Protein AF-A0A931WIM0-F1 (afdb_monomer_lite)

Secondary structure (DSSP, 8-state):
----PPP-PPPPP--SSHHHHHHHHH---HHHHHHHHHHHHHHHHHHTSS-HHHHHHHHHHHHHHHHHHHHHHHHHHHHHHHHHHTT--------

Radius of gyration: 20.3 Å; chains: 1; bounding box: 60×24×53 Å

Structure (mmCIF, N/CA/C/O backbone):
data_AF-A0A931WIM0-F1
#
_entry.id   AF-A0A931WIM0-F1
#
loop_
_atom_site.group_PDB
_atom_site.id
_atom_site.type_symbol
_atom_site.label_atom_id
_atom_site.label_alt_id
_atom_site.label_comp_id
_atom_site.label_asym_id
_atom_site.label_entity_id
_atom_site.label_seq_id
_atom_site.pdbx_PDB_ins_code
_atom_site.Cartn_x
_atom_site.Cartn_y
_atom_site.Cartn_z
_atom_site.occupancy
_atom_site.B_iso_or_equiv
_atom_site.auth_seq_id
_atom_site.auth_comp_id
_atom_site.auth_asym_id
_atom_site.auth_atom_id
_atom_site.pdbx_PDB_model_num
ATOM 1 N N . MET A 1 1 ? -42.847 -0.702 34.420 1.00 48.34 1 MET A N 1
ATOM 2 C CA . MET A 1 1 ? -41.570 -0.098 33.978 1.00 48.34 1 MET A CA 1
ATOM 3 C C . MET A 1 1 ? -41.542 -0.081 32.454 1.00 48.34 1 MET A C 1
ATOM 5 O O . MET A 1 1 ? -41.649 -1.159 31.877 1.00 48.34 1 MET A O 1
ATOM 9 N N . PRO A 1 2 ? -41.486 1.080 31.781 1.00 48.91 2 PRO A N 1
ATOM 10 C CA . PRO A 1 2 ? -41.401 1.117 30.325 1.00 48.91 2 PRO A CA 1
ATOM 11 C C . PRO A 1 2 ? -39.959 0.842 29.869 1.00 48.91 2 PRO A C 1
ATOM 13 O O . PRO A 1 2 ? -39.008 1.402 30.409 1.00 48.91 2 PRO A O 1
ATOM 16 N N . LYS A 1 3 ? -39.802 -0.062 28.895 1.00 56.25 3 LYS A N 1
ATOM 17 C CA . LYS A 1 3 ? -38.517 -0.416 28.278 1.00 56.25 3 LYS A CA 1
ATOM 18 C C . LYS A 1 3 ? -38.050 0.750 27.399 1.00 56.25 3 LYS A C 1
ATOM 20 O O . LYS A 1 3 ? -38.751 1.108 26.452 1.00 56.25 3 LYS A O 1
ATOM 25 N N . LEU A 1 4 ? -36.892 1.331 27.718 1.00 51.72 4 LEU A N 1
ATOM 26 C CA . LEU A 1 4 ? -36.204 2.319 26.882 1.00 51.72 4 LEU A CA 1
ATOM 27 C C . LEU A 1 4 ? -35.922 1.685 25.514 1.00 51.72 4 LEU A C 1
ATOM 29 O O . LEU A 1 4 ? -35.187 0.703 25.413 1.00 51.72 4 LEU A O 1
ATOM 33 N N . LYS A 1 5 ? -36.570 2.209 24.471 1.00 54.62 5 LYS A N 1
ATOM 34 C CA . LYS A 1 5 ? -36.261 1.864 23.084 1.00 54.62 5 LYS A CA 1
ATOM 35 C C . LYS A 1 5 ? -34.863 2.406 22.808 1.00 54.62 5 LYS A C 1
ATOM 37 O O . LYS A 1 5 ? -34.644 3.598 22.980 1.00 54.62 5 LYS A O 1
ATOM 42 N N . ALA A 1 6 ? -33.931 1.530 22.444 1.00 60.56 6 ALA A N 1
ATOM 43 C CA . ALA A 1 6 ? -32.624 1.955 21.969 1.00 60.56 6 ALA A CA 1
ATOM 44 C C . ALA A 1 6 ? -32.832 2.877 20.761 1.00 60.56 6 ALA A C 1
ATOM 46 O O . ALA A 1 6 ? -33.505 2.484 19.804 1.00 60.56 6 ALA A O 1
ATOM 47 N N . ASP A 1 7 ? -32.308 4.099 20.837 1.00 58.62 7 ASP A N 1
ATOM 48 C CA . ASP A 1 7 ? -32.362 5.043 19.727 1.00 58.62 7 ASP A CA 1
ATOM 49 C C . ASP A 1 7 ? -31.746 4.403 18.473 1.00 58.62 7 ASP A C 1
ATOM 51 O O . ASP A 1 7 ? -30.715 3.722 18.569 1.00 58.62 7 ASP A O 1
ATOM 55 N N . PRO A 1 8 ? -32.362 4.571 17.289 1.00 56.69 8 PRO A N 1
ATOM 56 C CA . PRO A 1 8 ? -31.809 4.037 16.059 1.00 56.69 8 PRO A CA 1
ATOM 57 C C . PRO A 1 8 ? -30.455 4.704 15.822 1.00 56.69 8 PRO A C 1
ATOM 59 O O . PRO A 1 8 ? -30.364 5.912 15.599 1.00 56.69 8 PRO A O 1
ATOM 62 N N . LYS A 1 9 ? -29.390 3.901 15.906 1.00 56.34 9 LYS A N 1
ATOM 63 C CA . LYS A 1 9 ? -28.024 4.317 15.583 1.00 56.34 9 LYS A CA 1
ATOM 64 C C . LYS A 1 9 ? -28.069 4.989 14.201 1.00 56.34 9 LYS A C 1
ATOM 66 O O . LYS A 1 9 ? -28.624 4.378 13.284 1.00 56.34 9 LYS A O 1
ATOM 71 N N . PRO A 1 10 ? -27.570 6.230 14.048 1.00 50.41 10 PRO A N 1
ATOM 72 C CA . PRO A 1 10 ? -27.716 6.961 12.797 1.00 50.41 10 PRO A CA 1
ATOM 73 C C . PRO A 1 10 ? -27.145 6.120 11.649 1.00 50.41 10 PRO A C 1
ATOM 75 O O . PRO A 1 10 ? -26.090 5.502 11.838 1.00 50.41 10 PRO A O 1
ATOM 78 N N . PRO A 1 11 ? -27.826 6.053 10.488 1.00 48.03 11 PRO A N 1
ATOM 79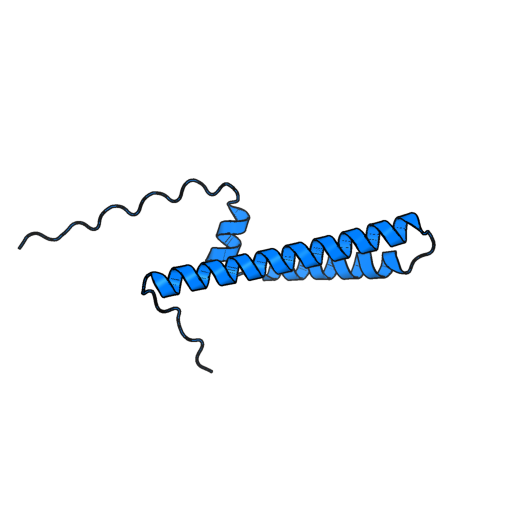 C CA . PRO A 1 11 ? -27.290 5.355 9.334 1.00 48.03 11 PRO A CA 1
ATOM 80 C C . PRO A 1 11 ? -25.936 5.983 9.026 1.00 48.03 11 PRO A C 1
ATOM 82 O O . PRO A 1 11 ? -25.838 7.196 8.828 1.00 48.03 11 PRO A O 1
ATOM 85 N N . ILE A 1 12 ? -24.885 5.164 9.073 1.00 58.12 12 ILE A N 1
ATOM 86 C CA . ILE A 1 12 ? -23.549 5.575 8.652 1.00 58.12 12 ILE A CA 1
ATOM 87 C C . ILE A 1 12 ? -23.750 6.115 7.231 1.00 58.12 12 ILE A C 1
ATOM 89 O O . ILE A 1 12 ? -24.242 5.354 6.395 1.00 58.12 12 ILE A O 1
ATOM 93 N N . PRO A 1 13 ? -23.480 7.410 6.965 1.00 54.53 13 PRO A N 1
ATOM 94 C CA . PRO A 1 13 ? -23.662 7.965 5.633 1.00 54.53 13 PRO A CA 1
ATOM 95 C C . PRO A 1 13 ? -22.914 7.051 4.680 1.00 54.53 13 PRO A C 1
ATOM 97 O O . PRO A 1 13 ? -21.754 6.756 4.980 1.00 54.53 13 PRO A O 1
ATOM 100 N N . GLU A 1 14 ? -23.585 6.572 3.622 1.00 56.06 14 GLU A N 1
ATOM 101 C CA . GLU A 1 14 ? -23.005 5.703 2.593 1.00 56.06 14 GLU A CA 1
ATOM 102 C C . GLU A 1 14 ? -21.562 6.127 2.385 1.00 56.06 14 GLU A C 1
ATOM 104 O O . GLU A 1 14 ? -21.283 7.258 1.967 1.00 56.06 14 GLU A O 1
ATOM 109 N N . ALA A 1 15 ? -20.647 5.293 2.884 1.00 63.00 15 ALA A N 1
ATOM 110 C CA . ALA A 1 15 ? -19.297 5.758 3.100 1.00 63.00 15 ALA A CA 1
ATOM 111 C C . ALA A 1 15 ? -18.767 6.203 1.743 1.00 63.00 15 ALA A C 1
ATOM 113 O O . ALA A 1 15 ? -18.823 5.432 0.789 1.00 63.00 15 ALA A O 1
ATOM 114 N N . ARG A 1 16 ? -18.228 7.428 1.647 1.00 73.69 16 ARG A N 1
ATOM 115 C CA . ARG A 1 16 ? -17.626 7.942 0.398 1.00 73.69 16 ARG A CA 1
ATOM 116 C C . ARG A 1 16 ? -16.589 6.971 -0.196 1.00 73.69 16 ARG A C 1
ATOM 118 O O . ARG A 1 16 ? -16.239 7.094 -1.363 1.00 73.69 16 ARG A O 1
ATOM 125 N N . TYR A 1 17 ? -16.122 6.016 0.613 1.00 82.38 17 TYR A N 1
ATOM 126 C CA . TYR A 1 17 ? -15.206 4.939 0.266 1.00 82.38 17 TYR A CA 1
ATOM 127 C C . TYR A 1 17 ? -15.689 3.594 0.853 1.00 82.38 17 TYR A C 1
ATOM 129 O O . TYR A 1 17 ? -15.149 3.148 1.868 1.00 82.38 17 TYR A O 1
ATOM 137 N N . PRO A 1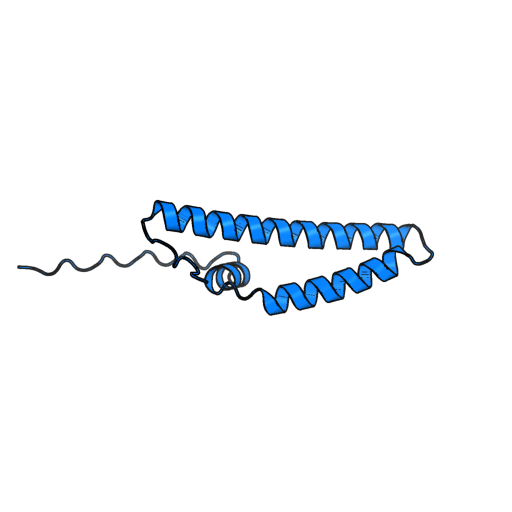 18 ? -16.686 2.923 0.243 1.00 87.06 18 PRO A N 1
ATOM 138 C CA . PRO A 1 18 ? -17.312 1.727 0.822 1.00 87.06 18 PRO A CA 1
ATOM 139 C C . PRO A 1 18 ? -16.326 0.562 0.974 1.00 87.06 18 PRO A C 1
ATOM 141 O O . PRO A 1 18 ? -16.327 -0.132 1.987 1.00 87.06 18 PRO A O 1
ATOM 144 N N . GLU A 1 19 ? -15.416 0.399 0.013 1.00 87.19 19 GLU A N 1
ATOM 145 C CA . GLU A 1 19 ? -14.382 -0.639 0.055 1.00 87.19 19 GLU A CA 1
ATOM 146 C C . GLU A 1 19 ? -13.367 -0.411 1.184 1.00 87.19 19 GLU A C 1
ATOM 148 O O . GLU A 1 19 ? -12.932 -1.362 1.830 1.00 87.19 19 GLU A O 1
ATOM 153 N N . ILE A 1 20 ? -13.010 0.849 1.463 1.00 87.12 20 ILE A N 1
ATOM 154 C CA . ILE A 1 20 ? -12.090 1.187 2.558 1.00 87.12 20 ILE A CA 1
ATOM 155 C C . ILE A 1 20 ? -12.774 0.961 3.904 1.00 87.12 20 ILE A C 1
ATOM 157 O O . ILE A 1 20 ? -12.170 0.376 4.797 1.00 87.12 20 ILE A O 1
ATOM 161 N N . THR A 1 21 ? -14.040 1.358 4.041 1.00 85.88 21 THR A N 1
ATOM 162 C CA . THR A 1 21 ? -14.818 1.082 5.253 1.00 85.88 21 THR A CA 1
ATOM 163 C C . THR A 1 21 ? -14.914 -0.416 5.511 1.00 85.88 21 THR A C 1
ATOM 165 O O . THR A 1 21 ? -14.589 -0.859 6.607 1.00 85.88 21 THR A O 1
ATOM 168 N N . LYS A 1 22 ? -15.244 -1.213 4.489 1.00 89.00 22 LYS A N 1
ATOM 169 C CA . LYS A 1 22 ? -15.299 -2.673 4.603 1.00 89.00 22 LYS A CA 1
ATOM 170 C C . LYS A 1 22 ? -13.954 -3.275 5.013 1.00 89.00 22 LYS A C 1
ATOM 172 O O . LYS A 1 22 ? -13.922 -4.153 5.873 1.00 89.00 22 LYS A O 1
ATOM 177 N N . LEU A 1 23 ? -12.848 -2.802 4.435 1.00 89.56 23 LEU A N 1
ATOM 178 C CA . LEU A 1 23 ? -11.497 -3.218 4.829 1.00 89.56 23 LEU A CA 1
ATOM 179 C C . LEU A 1 23 ? -11.205 -2.897 6.297 1.00 89.56 23 LEU A C 1
ATOM 181 O O . LEU A 1 23 ? -10.654 -3.733 7.001 1.00 89.56 23 LEU A O 1
ATOM 185 N N . LEU A 1 24 ? -11.593 -1.715 6.777 1.00 89.12 24 LEU A N 1
ATOM 186 C CA . LEU A 1 24 ? -11.390 -1.328 8.174 1.00 89.12 24 LEU A CA 1
ATOM 187 C C . LEU A 1 24 ? -12.297 -2.098 9.132 1.00 89.12 24 LEU A C 1
ATOM 189 O O . LEU A 1 24 ? -11.872 -2.402 10.238 1.00 89.12 24 LEU A O 1
ATOM 193 N N . GLU A 1 25 ? -13.531 -2.411 8.745 1.00 87.56 25 GLU A N 1
ATOM 194 C CA . GLU A 1 25 ? -14.473 -3.171 9.572 1.00 87.56 25 GLU A CA 1
ATOM 195 C C . GLU A 1 25 ? -14.059 -4.635 9.704 1.00 87.56 25 GLU A C 1
ATOM 197 O O . GLU A 1 25 ? -14.001 -5.150 10.819 1.00 87.56 25 GLU A O 1
ATOM 202 N N . THR A 1 26 ? -13.754 -5.277 8.573 1.00 91.62 26 THR A N 1
ATOM 203 C CA . THR A 1 26 ? -13.399 -6.704 8.501 1.00 91.62 26 THR A CA 1
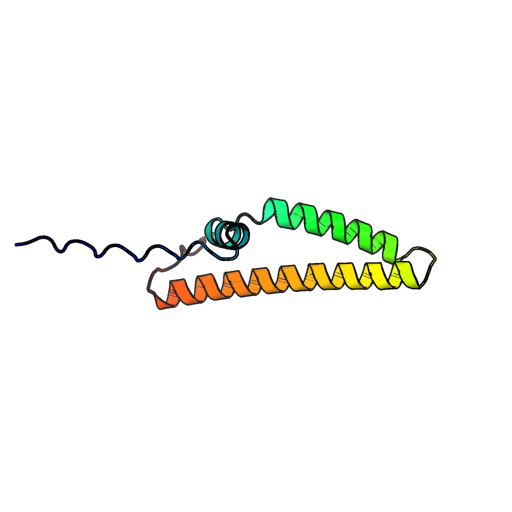ATOM 204 C C . THR A 1 26 ? -11.942 -6.984 8.844 1.00 91.62 26 THR A C 1
ATOM 206 O O . THR A 1 26 ? -11.613 -8.120 9.164 1.00 91.62 26 THR A O 1
ATOM 209 N N . GLU A 1 27 ? -11.075 -5.974 8.741 1.00 89.75 27 GLU A N 1
ATOM 210 C CA . GLU A 1 27 ? -9.620 -6.092 8.891 1.00 89.75 27 GLU A CA 1
ATOM 211 C C . GLU A 1 27 ? -8.985 -7.148 7.959 1.00 89.75 27 GLU A C 1
ATOM 213 O O . GLU A 1 27 ? -7.849 -7.578 8.158 1.00 89.75 27 GLU A O 1
ATOM 218 N N . ASP A 1 28 ? -9.680 -7.538 6.882 1.00 91.44 28 ASP A N 1
ATOM 219 C CA . ASP A 1 28 ? -9.168 -8.482 5.889 1.00 91.44 28 ASP A CA 1
ATOM 220 C C . ASP A 1 28 ? -8.311 -7.770 4.832 1.00 91.44 28 ASP A C 1
ATOM 222 O O . ASP A 1 28 ? -8.760 -7.406 3.742 1.00 91.44 28 ASP A O 1
ATOM 226 N N . PHE A 1 29 ? -7.026 -7.605 5.141 1.00 92.31 29 PHE A N 1
ATOM 227 C CA . PHE A 1 29 ? -6.050 -7.018 4.220 1.00 92.31 29 PHE A CA 1
ATOM 228 C C . PHE A 1 29 ? -5.370 -8.041 3.304 1.00 92.31 29 PHE A C 1
ATOM 230 O O . PHE A 1 29 ? -4.479 -7.666 2.541 1.00 92.31 29 PHE A O 1
ATOM 237 N N . ASN A 1 30 ? -5.765 -9.320 3.312 1.00 92.75 30 ASN A N 1
ATOM 238 C CA . ASN A 1 30 ? -5.037 -10.375 2.593 1.00 92.75 30 ASN A CA 1
ATOM 239 C C . ASN A 1 30 ? -4.929 -10.097 1.091 1.00 92.75 30 ASN A C 1
ATOM 241 O O . ASN A 1 30 ? -3.850 -10.187 0.499 1.00 92.75 30 ASN A O 1
ATOM 245 N N . ARG A 1 31 ? -6.046 -9.708 0.467 1.00 91.81 31 ARG A N 1
ATOM 246 C CA . ARG A 1 31 ? -6.085 -9.382 -0.964 1.00 91.81 31 ARG A CA 1
ATOM 247 C C . ARG A 1 31 ? -5.246 -8.145 -1.289 1.00 91.81 31 ARG A C 1
ATOM 249 O O . ARG A 1 31 ? -4.530 -8.149 -2.290 1.00 91.81 31 ARG A O 1
ATOM 256 N N . VAL A 1 32 ? -5.324 -7.107 -0.454 1.00 92.19 32 VAL A N 1
ATOM 257 C CA . VAL A 1 32 ? -4.556 -5.862 -0.624 1.00 92.19 32 VAL A CA 1
ATOM 258 C C . VAL A 1 32 ? -3.064 -6.152 -0.499 1.00 92.19 32 VAL A C 1
ATOM 260 O O . VAL A 1 32 ? -2.312 -5.857 -1.425 1.00 92.19 32 VAL A O 1
ATOM 263 N N . ASN A 1 33 ? -2.658 -6.830 0.575 1.00 92.50 33 ASN A N 1
ATOM 264 C CA . ASN A 1 33 ? -1.276 -7.220 0.841 1.00 92.50 33 ASN A CA 1
ATOM 265 C C . ASN A 1 33 ? -0.700 -8.056 -0.303 1.00 92.50 33 ASN A C 1
ATOM 267 O O . ASN A 1 33 ? 0.383 -7.756 -0.804 1.00 92.50 33 ASN A O 1
ATOM 271 N N . LYS A 1 34 ? -1.445 -9.064 -0.776 1.00 95.50 34 LYS A N 1
ATOM 272 C CA . LYS A 1 34 ? -1.029 -9.905 -1.905 1.00 95.50 34 LYS A CA 1
ATOM 273 C C . LYS A 1 34 ? -0.789 -9.080 -3.171 1.00 95.50 34 LYS A C 1
ATOM 275 O O . LYS A 1 34 ? 0.260 -9.212 -3.801 1.00 95.50 34 LYS A O 1
ATOM 280 N N . ASN A 1 35 ? -1.739 -8.220 -3.537 1.00 95.19 35 ASN A N 1
ATOM 281 C CA . ASN A 1 35 ? -1.653 -7.419 -4.758 1.00 95.19 35 ASN A CA 1
ATOM 282 C C . ASN A 1 35 ? -0.542 -6.367 -4.682 1.00 95.19 35 ASN A C 1
ATOM 284 O O . ASN A 1 35 ? 0.200 -6.175 -5.648 1.00 95.19 35 ASN A O 1
ATOM 288 N N . PHE A 1 36 ? -0.410 -5.697 -3.539 1.00 95.94 36 PHE A N 1
ATOM 289 C CA . PHE A 1 36 ? 0.599 -4.664 -3.334 1.00 95.94 36 PHE A CA 1
ATOM 290 C C . PHE A 1 36 ? 1.994 -5.272 -3.304 1.00 95.94 36 PHE A C 1
ATOM 292 O O . PHE A 1 36 ? 2.881 -4.743 -3.962 1.00 95.94 36 PHE A O 1
ATOM 299 N N . MET A 1 37 ? 2.178 -6.422 -2.651 1.00 96.62 37 MET A N 1
ATOM 300 C CA . MET A 1 37 ? 3.457 -7.131 -2.645 1.00 96.62 37 MET A CA 1
ATOM 301 C C . MET A 1 37 ? 3.862 -7.582 -4.052 1.00 96.62 37 MET A C 1
ATOM 303 O O . MET A 1 37 ? 4.988 -7.324 -4.474 1.00 96.62 37 MET A O 1
ATOM 307 N N . ALA A 1 38 ? 2.945 -8.187 -4.816 1.00 97.25 38 ALA A N 1
ATOM 308 C CA . ALA A 1 38 ? 3.224 -8.596 -6.193 1.00 97.25 38 ALA A CA 1
ATOM 309 C C . ALA A 1 38 ? 3.591 -7.396 -7.086 1.00 97.25 38 ALA A C 1
ATOM 311 O O . ALA A 1 38 ? 4.562 -7.444 -7.845 1.00 97.25 38 ALA A O 1
ATOM 312 N N . THR A 1 39 ? 2.852 -6.290 -6.956 1.00 97.25 39 THR A N 1
ATOM 313 C CA . THR A 1 39 ? 3.108 -5.058 -7.717 1.00 97.25 39 THR A CA 1
ATOM 314 C C . THR A 1 39 ? 4.430 -4.412 -7.308 1.00 97.25 39 THR A C 1
ATOM 316 O O . THR A 1 39 ? 5.207 -4.001 -8.167 1.00 97.25 39 THR A O 1
ATOM 319 N N . PHE A 1 40 ? 4.727 -4.366 -6.009 1.00 97.38 40 PHE A N 1
ATOM 320 C CA . PHE A 1 40 ? 5.976 -3.827 -5.480 1.00 97.38 40 PHE A CA 1
ATOM 321 C C . PHE A 1 40 ? 7.177 -4.621 -5.993 1.00 97.38 40 PHE A C 1
ATOM 323 O O . PHE A 1 40 ? 8.122 -4.024 -6.494 1.00 97.38 40 PHE A O 1
ATOM 330 N N . GLN A 1 41 ? 7.120 -5.956 -5.969 1.00 97.31 41 GLN A N 1
ATOM 331 C CA . GLN A 1 41 ? 8.175 -6.815 -6.519 1.00 97.31 41 GLN A CA 1
ATOM 332 C C . GLN A 1 41 ? 8.383 -6.589 -8.024 1.00 97.31 41 GLN A C 1
ATOM 334 O O . GLN A 1 41 ? 9.518 -6.581 -8.508 1.00 97.31 41 GLN A O 1
ATOM 339 N N . ALA A 1 42 ? 7.303 -6.387 -8.785 1.00 96.62 42 ALA A N 1
ATOM 340 C CA . ALA A 1 42 ? 7.402 -6.059 -10.205 1.00 96.62 42 ALA A CA 1
ATOM 341 C C . ALA A 1 42 ? 8.073 -4.691 -10.426 1.00 96.62 42 ALA A C 1
ATOM 343 O O . ALA A 1 42 ? 8.991 -4.576 -11.241 1.00 96.62 42 ALA A O 1
ATOM 344 N N . LEU A 1 43 ? 7.670 -3.670 -9.666 1.00 96.31 43 LEU A N 1
ATOM 345 C CA . LEU A 1 43 ? 8.273 -2.336 -9.713 1.00 96.31 43 LEU A CA 1
ATOM 346 C C . LEU A 1 43 ? 9.738 -2.356 -9.276 1.00 96.31 43 LEU A C 1
ATOM 348 O O . LEU A 1 43 ? 10.567 -1.703 -9.903 1.00 96.31 43 LEU A O 1
ATOM 352 N N . GLU A 1 44 ? 10.084 -3.148 -8.265 1.00 96.50 44 GLU A N 1
ATOM 353 C CA . GLU A 1 44 ? 11.456 -3.297 -7.794 1.00 96.50 44 GLU A CA 1
ATOM 354 C C . GLU A 1 44 ? 12.355 -3.842 -8.912 1.00 96.50 44 GLU A C 1
ATOM 356 O O . GLU A 1 44 ? 13.415 -3.274 -9.188 1.00 96.50 44 GLU A O 1
ATOM 361 N N . LYS A 1 45 ? 11.903 -4.881 -9.626 1.00 95.81 45 LYS A N 1
ATOM 362 C CA . LYS A 1 45 ? 12.605 -5.408 -10.806 1.00 95.81 45 LYS A CA 1
ATOM 363 C C . LYS A 1 45 ? 12.754 -4.338 -11.888 1.00 95.81 45 LYS A C 1
ATOM 365 O O . LYS A 1 45 ? 13.862 -4.128 -12.375 1.00 95.81 45 LYS A O 1
ATOM 370 N N . MET A 1 46 ? 11.680 -3.613 -12.217 1.00 94.69 46 MET A N 1
ATOM 371 C CA . MET A 1 46 ? 11.725 -2.527 -13.210 1.00 94.69 46 MET A CA 1
ATOM 372 C C . MET A 1 46 ? 12.656 -1.381 -12.801 1.00 94.69 46 MET A C 1
ATOM 374 O O . MET A 1 46 ? 13.317 -0.792 -13.654 1.00 94.69 46 MET A O 1
ATOM 378 N N . SER A 1 47 ? 12.757 -1.085 -11.505 1.00 94.44 47 SER A N 1
ATOM 379 C CA . SER A 1 47 ? 13.623 -0.027 -10.978 1.00 94.44 47 SER A CA 1
ATOM 380 C C . SER A 1 47 ? 15.117 -0.302 -11.188 1.00 94.44 47 SER A C 1
ATOM 382 O O . SER A 1 47 ? 15.919 0.634 -11.183 1.00 94.44 47 SER A O 1
ATOM 384 N N . LYS A 1 48 ? 15.476 -1.578 -11.390 1.00 92.81 48 LYS A N 1
ATOM 385 C CA . LYS A 1 48 ? 16.837 -2.069 -11.644 1.00 92.81 48 LYS A CA 1
ATOM 386 C C . LYS A 1 48 ? 17.148 -2.210 -13.145 1.00 92.81 48 LYS A C 1
ATOM 388 O O . LYS A 1 48 ? 18.289 -2.485 -13.504 1.00 92.81 48 LYS A O 1
ATOM 393 N N . MET A 1 49 ? 16.165 -2.028 -14.034 1.00 90.50 49 MET A N 1
ATOM 394 C CA . MET A 1 49 ? 16.355 -2.135 -15.488 1.00 90.50 49 MET A CA 1
ATOM 395 C C . MET A 1 49 ? 17.003 -0.877 -16.087 1.00 90.50 49 MET A C 1
ATOM 397 O O . MET A 1 49 ? 16.915 0.222 -15.539 1.00 90.50 49 MET A O 1
ATOM 401 N N . LYS A 1 50 ? 17.629 -1.023 -17.265 1.00 80.62 50 LYS A N 1
ATOM 402 C CA . LYS A 1 50 ? 18.208 0.102 -18.016 1.00 80.62 50 LYS A CA 1
ATOM 403 C C . LYS A 1 50 ? 17.106 1.065 -18.483 1.00 80.62 50 LYS A C 1
ATOM 405 O O . LYS A 1 50 ? 16.133 0.653 -19.111 1.00 80.62 50 LYS A O 1
ATOM 410 N N . GLY A 1 51 ? 17.295 2.356 -18.210 1.00 86.56 51 GLY A N 1
ATOM 411 C CA . GLY A 1 51 ? 16.388 3.436 -18.608 1.00 86.56 51 GLY A CA 1
ATOM 412 C C . GLY A 1 51 ? 15.988 4.319 -17.428 1.00 86.56 51 GLY A C 1
ATOM 413 O O . GLY A 1 51 ? 15.123 3.954 -16.634 1.00 86.56 51 GLY A O 1
ATOM 414 N N . LEU A 1 52 ? 16.581 5.516 -17.348 1.00 83.94 52 LEU A N 1
ATOM 415 C CA . LEU A 1 52 ? 16.452 6.428 -16.204 1.00 83.94 52 LEU A CA 1
ATOM 416 C C . LEU A 1 52 ? 14.994 6.801 -15.886 1.00 83.94 52 LEU A C 1
ATOM 418 O O . LEU A 1 52 ? 14.596 6.804 -14.723 1.00 83.94 52 LEU A O 1
ATOM 422 N N . LYS A 1 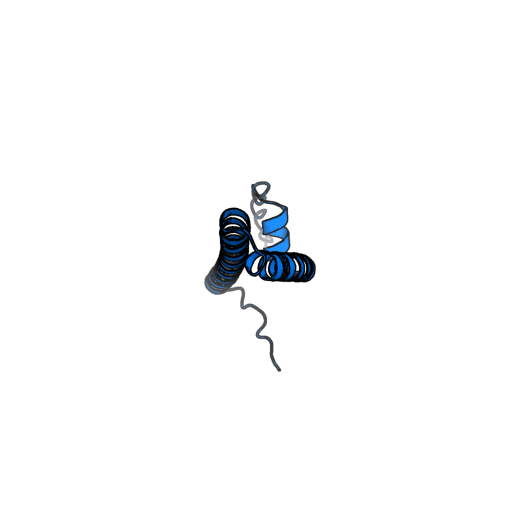53 ? 14.179 7.061 -16.917 1.00 91.19 53 LYS A N 1
ATOM 423 C CA . LYS A 1 53 ? 12.763 7.424 -16.746 1.00 91.19 53 LYS A CA 1
ATOM 424 C C . LYS A 1 53 ? 11.940 6.270 -16.167 1.00 91.19 53 LYS A C 1
ATOM 426 O O . LYS A 1 53 ? 11.267 6.455 -15.162 1.00 91.19 53 LYS A O 1
ATOM 431 N N . LYS A 1 54 ? 12.061 5.067 -16.743 1.00 90.44 54 LYS A N 1
ATOM 432 C CA . LYS A 1 54 ? 11.337 3.870 -16.276 1.00 90.44 54 LYS A CA 1
ATOM 433 C C . LYS A 1 54 ? 11.737 3.493 -14.850 1.00 90.44 54 LYS A C 1
ATOM 435 O O . LYS A 1 54 ? 10.871 3.195 -14.035 1.00 90.44 54 LYS A O 1
ATOM 440 N N . ALA A 1 55 ? 13.029 3.573 -14.533 1.00 93.12 55 ALA A N 1
ATOM 441 C CA . ALA A 1 55 ? 13.518 3.317 -13.185 1.00 93.12 55 ALA A CA 1
ATOM 442 C C . ALA A 1 55 ? 12.999 4.353 -12.171 1.00 93.12 55 ALA A C 1
ATOM 444 O O . ALA A 1 55 ? 12.591 3.990 -11.069 1.00 93.12 55 ALA A O 1
ATOM 445 N N . SER A 1 56 ? 12.974 5.634 -12.552 1.00 95.19 56 SER A N 1
ATOM 446 C CA . SER A 1 56 ? 12.419 6.716 -11.729 1.00 95.19 56 SER A CA 1
ATOM 447 C C . SER A 1 56 ? 10.925 6.523 -11.466 1.00 95.19 56 SER A C 1
ATOM 449 O O . SER A 1 56 ? 10.491 6.569 -10.315 1.00 95.19 56 SER A O 1
ATOM 451 N N . ASP A 1 57 ? 10.141 6.237 -12.505 1.00 95.62 57 ASP A N 1
ATOM 452 C CA . ASP A 1 57 ? 8.697 6.041 -12.370 1.00 95.62 57 ASP A CA 1
ATOM 453 C C . ASP A 1 57 ? 8.367 4.778 -11.559 1.00 95.62 57 ASP A C 1
ATOM 455 O O . ASP A 1 57 ? 7.469 4.809 -10.718 1.00 95.62 57 ASP A O 1
ATOM 459 N N . ALA A 1 58 ? 9.160 3.708 -11.698 1.00 96.31 58 ALA A N 1
ATOM 460 C CA . ALA A 1 58 ? 9.032 2.520 -10.857 1.00 96.31 58 ALA A CA 1
ATOM 461 C C . ALA A 1 58 ? 9.254 2.837 -9.366 1.00 96.31 58 ALA A C 1
ATOM 463 O O . ALA A 1 58 ? 8.446 2.444 -8.525 1.00 96.31 58 ALA A O 1
ATOM 464 N N . ARG A 1 59 ? 10.288 3.626 -9.032 1.00 96.19 59 ARG A N 1
ATOM 465 C CA . ARG A 1 59 ? 10.544 4.075 -7.649 1.00 96.19 59 ARG A CA 1
ATOM 466 C C . ARG A 1 59 ? 9.416 4.951 -7.103 1.00 96.19 59 ARG A C 1
ATOM 468 O O . ARG A 1 59 ? 9.086 4.845 -5.926 1.00 96.19 59 ARG A O 1
ATOM 475 N N . LYS A 1 60 ? 8.810 5.811 -7.931 1.00 97.25 60 LYS A N 1
ATOM 476 C CA . LYS A 1 60 ? 7.628 6.595 -7.525 1.00 97.25 60 LYS A CA 1
ATOM 477 C C . LYS A 1 60 ? 6.440 5.684 -7.214 1.00 97.25 60 LYS A C 1
ATOM 479 O O . LYS A 1 60 ? 5.775 5.900 -6.207 1.00 97.25 60 LYS A O 1
ATOM 484 N N . GLY A 1 61 ? 6.209 4.662 -8.039 1.00 97.31 61 GLY A N 1
ATOM 485 C CA . GLY A 1 61 ? 5.168 3.659 -7.803 1.00 97.31 61 GLY A CA 1
ATOM 486 C C . GLY A 1 61 ? 5.370 2.911 -6.484 1.00 97.31 61 GLY A C 1
ATOM 487 O O . GLY A 1 61 ? 4.431 2.791 -5.703 1.00 97.31 61 GLY A O 1
ATOM 488 N N . MET A 1 62 ? 6.604 2.490 -6.190 1.00 97.75 62 MET A N 1
ATOM 489 C CA . MET A 1 62 ? 6.949 1.846 -4.914 1.00 97.75 62 MET A CA 1
ATOM 490 C C . MET A 1 62 ? 6.627 2.754 -3.720 1.00 97.75 62 MET A C 1
ATOM 492 O O . MET A 1 62 ? 5.911 2.335 -2.815 1.00 97.75 62 MET A O 1
ATOM 496 N N . LYS A 1 63 ? 7.049 4.027 -3.764 1.00 97.75 63 LYS A N 1
ATOM 497 C CA . LYS A 1 63 ? 6.741 5.014 -2.712 1.00 97.75 63 LYS A CA 1
ATOM 498 C C . LYS A 1 63 ? 5.243 5.261 -2.536 1.00 97.75 63 LYS A C 1
ATOM 500 O O . LYS A 1 63 ? 4.781 5.507 -1.426 1.00 97.75 63 LYS A O 1
ATOM 505 N N . ALA A 1 64 ? 4.472 5.232 -3.622 1.00 97.62 64 ALA A N 1
ATOM 506 C CA . ALA A 1 64 ? 3.023 5.379 -3.545 1.00 97.62 64 ALA A CA 1
ATOM 507 C C . ALA A 1 64 ? 2.379 4.186 -2.823 1.00 97.62 64 ALA A C 1
ATOM 509 O O . ALA A 1 64 ? 1.517 4.393 -1.974 1.00 97.62 64 ALA A O 1
ATOM 510 N N . ILE A 1 65 ? 2.833 2.960 -3.109 1.00 96.44 65 ILE A N 1
ATOM 511 C CA . ILE A 1 65 ? 2.381 1.747 -2.411 1.00 96.44 65 ILE A CA 1
ATOM 512 C C . ILE A 1 65 ? 2.700 1.836 -0.915 1.00 96.44 65 ILE A C 1
ATOM 514 O O . ILE A 1 65 ? 1.809 1.619 -0.097 1.00 96.44 65 ILE A O 1
ATOM 518 N N . GLU A 1 66 ? 3.934 2.203 -0.557 1.00 95.56 66 GLU A N 1
ATOM 519 C CA . GLU A 1 66 ? 4.349 2.402 0.842 1.00 95.56 66 GLU A CA 1
ATOM 520 C C . GLU A 1 66 ? 3.436 3.407 1.551 1.00 95.56 66 GLU A C 1
ATOM 522 O O . GLU A 1 66 ? 2.866 3.102 2.597 1.00 95.56 66 GLU A O 1
ATOM 527 N N . ARG A 1 67 ? 3.186 4.559 0.917 1.00 97.12 67 ARG A N 1
ATOM 528 C CA . ARG A 1 67 ? 2.317 5.598 1.474 1.00 97.12 67 ARG A CA 1
ATOM 529 C C . ARG A 1 67 ? 0.883 5.124 1.692 1.00 97.12 67 ARG A C 1
ATOM 531 O O . ARG A 1 67 ? 0.270 5.492 2.688 1.00 97.12 67 ARG A O 1
ATOM 538 N N . VAL A 1 68 ? 0.324 4.329 0.779 1.00 95.25 68 VAL A N 1
ATOM 539 C CA . VAL A 1 68 ? -1.028 3.779 0.963 1.00 95.25 68 VAL A CA 1
ATOM 540 C C . VAL A 1 68 ? -1.056 2.795 2.133 1.00 95.25 68 VAL A C 1
ATOM 542 O O . VAL A 1 68 ? -1.989 2.839 2.928 1.00 95.25 68 VAL A O 1
ATOM 545 N N . MET A 1 69 ? -0.032 1.952 2.281 1.00 93.81 69 MET A N 1
ATOM 546 C CA . MET A 1 69 ? 0.069 1.033 3.421 1.00 93.81 69 MET A CA 1
ATOM 547 C C . MET A 1 69 ? 0.159 1.783 4.753 1.00 93.81 69 MET A C 1
ATOM 549 O O . MET A 1 69 ? -0.497 1.392 5.717 1.00 93.81 69 MET A O 1
ATOM 553 N N . ASP A 1 70 ? 0.911 2.882 4.803 1.00 95.44 70 ASP A N 1
ATOM 554 C CA . ASP A 1 70 ? 0.995 3.731 5.994 1.00 95.44 70 ASP A CA 1
ATOM 555 C C . ASP A 1 70 ? -0.350 4.383 6.327 1.00 95.44 70 ASP A C 1
ATOM 557 O O . ASP A 1 70 ? -0.795 4.321 7.472 1.00 95.44 70 ASP A O 1
ATOM 561 N N . LEU A 1 71 ? -1.060 4.907 5.325 1.00 94.94 71 LEU A N 1
ATOM 562 C CA . LEU A 1 71 ? -2.401 5.468 5.518 1.00 94.94 71 LEU A CA 1
ATOM 563 C C . LEU A 1 71 ? -3.402 4.423 6.035 1.00 94.94 71 LEU A C 1
ATOM 565 O O . LEU A 1 71 ? -4.205 4.731 6.912 1.00 94.94 71 LEU A O 1
ATOM 569 N N . LEU A 1 72 ? -3.355 3.183 5.536 1.00 92.94 72 LEU A N 1
ATOM 570 C CA . LEU A 1 72 ? -4.215 2.104 6.038 1.00 92.94 72 LEU A CA 1
ATOM 571 C C . LEU A 1 72 ? -3.916 1.774 7.510 1.00 92.94 72 LEU A C 1
ATOM 573 O O . LEU A 1 72 ? -4.848 1.590 8.293 1.00 92.94 72 LEU A O 1
ATOM 577 N N . ARG A 1 73 ? -2.639 1.766 7.913 1.00 93.62 73 ARG A N 1
ATOM 578 C CA . ARG A 1 73 ? -2.240 1.589 9.322 1.00 93.62 73 ARG A CA 1
ATOM 579 C C . ARG A 1 73 ? -2.728 2.738 10.201 1.00 93.62 73 ARG A C 1
ATOM 581 O O . ARG A 1 73 ? -3.230 2.495 11.295 1.00 93.62 73 ARG A O 1
ATOM 588 N N . GLU A 1 74 ? -2.615 3.978 9.730 1.00 95.44 74 GLU A N 1
ATOM 589 C CA . GLU A 1 74 ? -3.128 5.147 10.453 1.00 95.44 74 GLU A CA 1
ATOM 590 C C . GLU A 1 74 ? -4.650 5.095 10.626 1.00 95.44 74 GLU A C 1
ATOM 592 O O . GLU A 1 74 ? -5.162 5.435 11.694 1.00 95.44 74 GLU A O 1
ATOM 597 N N . LEU A 1 75 ? -5.382 4.633 9.608 1.00 92.19 75 LEU A N 1
ATOM 598 C CA . LEU A 1 75 ? -6.831 4.453 9.691 1.00 92.19 75 LEU A CA 1
ATOM 599 C C . LEU A 1 75 ? -7.219 3.370 10.705 1.00 92.19 75 LEU A C 1
ATOM 601 O O . LEU A 1 75 ? -8.130 3.598 11.501 1.00 92.19 75 LEU A O 1
ATOM 605 N N . LEU A 1 76 ? -6.511 2.237 10.734 1.00 92.44 76 LEU A N 1
ATOM 606 C CA . LEU A 1 76 ? -6.710 1.202 11.756 1.00 92.44 76 LEU A CA 1
ATOM 607 C C . LEU A 1 76 ? -6.420 1.728 13.160 1.00 92.44 76 LEU A C 1
ATOM 609 O O . LEU A 1 76 ? -7.217 1.535 14.074 1.00 92.44 76 LEU A O 1
ATOM 613 N N . LYS A 1 77 ? -5.322 2.469 13.328 1.00 93.44 77 LYS A N 1
ATOM 614 C CA . LYS A 1 77 ? -5.000 3.100 14.608 1.00 93.44 77 LYS A CA 1
ATOM 615 C C . LYS A 1 77 ? -6.134 4.017 15.071 1.00 93.44 77 LYS A C 1
ATOM 617 O O . LYS A 1 77 ? -6.589 3.904 16.205 1.00 93.44 77 LYS A O 1
ATOM 622 N N . LYS A 1 78 ? -6.645 4.874 14.181 1.00 91.69 78 LYS A N 1
ATOM 623 C CA . LYS A 1 78 ? -7.790 5.747 14.484 1.00 91.69 78 LYS A CA 1
ATOM 624 C C . LYS A 1 78 ? -9.056 4.959 14.819 1.00 91.69 78 LYS A C 1
ATOM 626 O O . LYS A 1 78 ? -9.782 5.370 15.720 1.00 91.69 78 LYS A O 1
ATOM 631 N N . LYS A 1 79 ? -9.323 3.841 14.132 1.00 88.00 79 LYS A N 1
ATOM 632 C CA . LYS A 1 79 ? -10.438 2.938 14.466 1.00 88.00 79 LYS A CA 1
ATOM 633 C C . LYS A 1 79 ? -10.330 2.485 15.923 1.00 88.00 79 LYS A C 1
ATOM 635 O O . LYS A 1 79 ? -11.287 2.663 16.674 1.00 88.00 79 LYS A O 1
ATOM 640 N N . TYR A 1 80 ? -9.176 1.962 16.334 1.00 90.44 80 TYR A N 1
ATOM 641 C CA . TYR A 1 80 ? -8.983 1.490 17.706 1.00 90.44 80 TYR A CA 1
ATOM 642 C C . TYR A 1 80 ? -9.053 2.625 18.734 1.00 90.44 80 TYR A C 1
ATOM 644 O O . TYR A 1 80 ? -9.764 2.482 19.724 1.00 90.44 80 TYR A O 1
ATOM 652 N N . GLU A 1 81 ? -8.443 3.786 18.468 1.00 91.25 81 GLU A N 1
ATOM 653 C CA . GLU A 1 81 ? -8.542 4.966 19.347 1.00 91.25 81 GLU A CA 1
ATOM 654 C C . GLU A 1 81 ? -10.003 5.390 19.594 1.00 91.25 81 GLU A C 1
ATOM 656 O O . GLU A 1 81 ? -10.364 5.804 20.697 1.00 91.25 81 GLU A O 1
ATOM 661 N N . ILE A 1 82 ? -10.860 5.307 18.571 1.00 87.50 82 ILE A N 1
ATOM 662 C CA . ILE A 1 82 ? -12.293 5.611 18.692 1.00 87.50 82 ILE A CA 1
ATOM 663 C C . ILE A 1 82 ? -13.014 4.525 19.503 1.00 87.50 82 ILE A C 1
ATOM 665 O O . ILE A 1 82 ? -13.867 4.849 20.329 1.00 87.50 82 ILE A O 1
ATOM 669 N N . MET A 1 83 ? -12.685 3.247 19.294 1.00 82.25 83 MET A N 1
ATOM 670 C CA . MET A 1 83 ? -13.280 2.137 20.051 1.00 82.25 83 MET A CA 1
ATOM 671 C C . MET A 1 83 ? -12.936 2.210 21.544 1.00 82.25 83 MET A C 1
ATOM 673 O O . MET A 1 83 ? -13.834 2.067 22.375 1.00 82.25 83 MET A O 1
ATOM 677 N N . GLU A 1 84 ? -11.680 2.51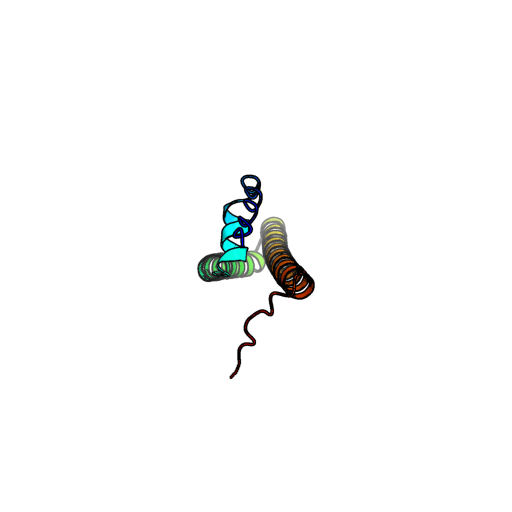4 21.879 1.00 86.75 84 GLU A N 1
ATOM 678 C CA . GLU A 1 84 ? -11.222 2.702 23.260 1.00 86.75 84 GLU A CA 1
ATOM 679 C C . GLU A 1 84 ? -11.938 3.874 23.945 1.00 86.75 84 GLU A C 1
ATOM 681 O O . GLU A 1 84 ? -12.448 3.726 25.056 1.00 86.75 84 GLU A O 1
ATOM 686 N N . LYS A 1 85 ? -12.056 5.023 23.264 1.00 79.94 85 LYS A N 1
ATOM 687 C CA . LYS A 1 85 ? -12.768 6.205 23.788 1.00 79.94 85 LYS A CA 1
ATOM 688 C C . LYS A 1 85 ? -14.258 5.961 24.023 1.00 79.94 85 LYS A C 1
ATOM 690 O O . LYS A 1 85 ? -14.839 6.576 24.911 1.00 79.94 85 LYS A O 1
ATOM 695 N N . ASN A 1 86 ? -14.864 5.060 23.253 1.00 76.56 86 ASN A N 1
ATOM 696 C CA . ASN A 1 86 ? -16.277 4.707 23.376 1.00 76.56 86 ASN A CA 1
ATOM 69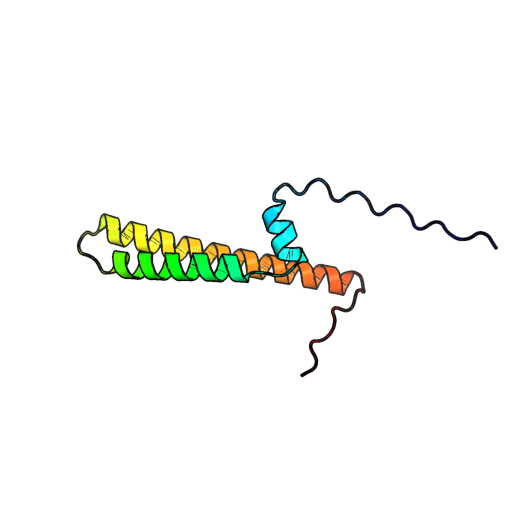7 C C . ASN A 1 86 ? -16.536 3.595 24.411 1.00 76.56 86 ASN A C 1
ATOM 699 O O . ASN A 1 86 ? -17.655 3.090 24.485 1.00 76.56 86 ASN A O 1
ATOM 703 N N . GLY A 1 87 ? -15.525 3.190 25.193 1.00 60.59 87 GLY A N 1
ATOM 704 C CA . GLY A 1 87 ? -15.658 2.154 26.225 1.00 60.59 87 GLY A CA 1
ATOM 705 C C . GLY A 1 87 ? -15.897 0.748 25.668 1.00 60.59 87 GLY A C 1
ATOM 706 O O . GLY A 1 87 ? -16.194 -0.172 26.425 1.00 60.59 87 GLY A O 1
ATOM 707 N N . ASN A 1 88 ? -15.763 0.565 24.352 1.00 57.91 88 ASN A N 1
ATOM 708 C CA . ASN A 1 88 ? -15.880 -0.729 23.705 1.00 57.91 88 ASN A CA 1
ATOM 709 C C . ASN A 1 88 ? -14.488 -1.360 23.695 1.00 57.91 88 ASN A C 1
ATOM 711 O O . ASN A 1 88 ? -13.771 -1.273 22.699 1.00 57.91 88 ASN A O 1
ATOM 715 N N . SER A 1 89 ? -14.095 -1.925 24.839 1.00 48.91 89 SER A N 1
ATOM 716 C CA . SER A 1 89 ? -12.869 -2.703 24.997 1.00 48.91 89 SER A CA 1
ATOM 717 C C . SER A 1 89 ? -12.745 -3.696 23.842 1.00 48.91 89 SER A C 1
ATOM 719 O O . SER A 1 89 ? -13.498 -4.665 23.747 1.00 48.91 89 SER A O 1
ATOM 721 N N . ALA A 1 90 ? -11.816 -3.422 22.924 1.00 51.62 90 ALA A N 1
ATOM 722 C CA . ALA A 1 90 ? -11.445 -4.380 21.899 1.00 51.62 90 ALA A CA 1
ATOM 723 C C . ALA A 1 90 ? -10.992 -5.679 22.594 1.00 51.62 90 ALA A C 1
ATOM 725 O O . ALA A 1 90 ? -10.381 -5.605 23.669 1.00 51.62 90 ALA A O 1
ATOM 726 N N . PRO A 1 91 ? -11.307 -6.863 22.041 1.00 48.84 91 PRO A N 1
ATOM 727 C CA . PRO A 1 91 ? -10.799 -8.104 22.592 1.00 48.84 91 PRO A CA 1
ATOM 728 C C . PRO A 1 91 ? -9.274 -8.032 22.582 1.00 48.84 91 PRO A C 1
ATOM 730 O O . PRO A 1 91 ? -8.649 -7.907 21.534 1.00 48.84 91 PRO A O 1
ATOM 733 N N . GLN A 1 92 ? -8.690 -8.059 23.778 1.00 46.50 92 GLN A N 1
ATOM 734 C CA . GLN A 1 92 ? -7.277 -8.341 23.949 1.00 46.50 92 GLN A CA 1
ATOM 735 C C . GLN A 1 92 ? -7.022 -9.695 23.294 1.00 46.50 92 GLN A C 1
ATOM 737 O O . GLN A 1 92 ? -7.504 -10.711 23.804 1.00 46.50 92 GLN A O 1
ATOM 742 N N . ASP A 1 93 ? -6.280 -9.708 22.189 1.00 47.09 93 ASP A N 1
ATOM 743 C CA . ASP A 1 93 ? -5.630 -10.922 21.715 1.00 47.09 93 ASP A CA 1
ATOM 744 C C . ASP A 1 93 ? -4.758 -11.445 22.861 1.00 47.09 93 ASP A C 1
ATOM 746 O O . ASP A 1 93 ? -3.700 -10.910 23.198 1.00 47.09 93 ASP A O 1
ATOM 750 N N . LYS A 1 94 ? -5.287 -12.459 23.545 1.00 44.47 94 LYS A N 1
ATOM 751 C CA . LYS A 1 94 ? -4.552 -13.279 24.492 1.00 44.47 94 LYS A CA 1
ATOM 752 C C . LYS A 1 94 ? -3.983 -14.462 23.718 1.00 44.47 94 LYS A C 1
ATOM 754 O O . LYS A 1 94 ? -4.761 -15.307 23.280 1.00 44.47 94 LYS A O 1
ATOM 759 N N . LYS A 1 95 ? -2.651 -14.551 23.781 1.00 35.06 95 LYS A N 1
ATOM 760 C CA . LYS A 1 95 ? -1.742 -15.671 23.471 1.00 35.06 95 LYS A CA 1
ATOM 761 C C . LYS A 1 95 ? -1.052 -15.633 22.118 1.00 35.06 95 LYS A C 1
ATOM 763 O O . LYS A 1 95 ? -1.739 -15.732 21.087 1.00 35.06 95 LYS A O 1
#

Sequence (95 aa):
MPKLKADPKPPIPEARYPEITKLLETEDFNRVNKNFMATFQALEKMSKMKGLKKASDARKGMKAIERVMDLLRELLKKKYEIMEKNGNSAPQDKK

Foldseek 3Di:
DDDDDDDPDPPPPCPPCVVLVVCLVVVPCPVVCVVLVVLLVVLVVQLPDPDPVSVVVSVVSNVVSVVVVVVSVVVNVVVVVVCVVVVNPDPDPDD

pLDDT: mean 81.96, std 17.91, range [35.06, 97.75]